Pro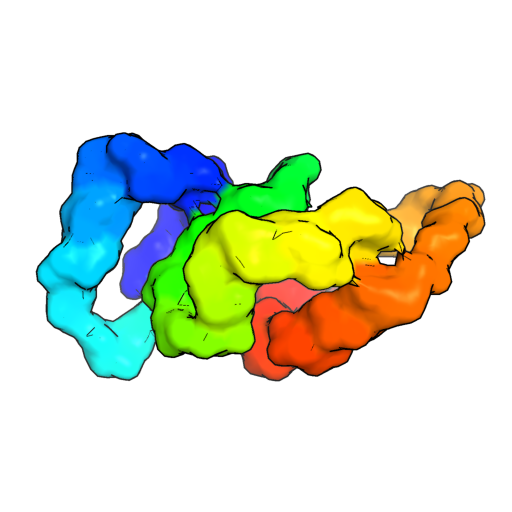tein AF-A0A0L8K4F6-F1 (afdb_monomer_lite)

Foldseek 3Di:
DAEQLLVQLPCPDPVVVVLQVDDDPFDDYHHPPQAYPDVSSNVSRCCSGPNPLQPDPVSNCVQCVVADPAGDPPPPDPDPGDPSNVVVCVSCVVVDDDDDPVD

Radius of gyration: 13.95 Å; chains: 1; bounding box: 34×33×36 Å

InterPro domains:
  IPR000330 SNF2, N-terminal domain [PF00176] (1-103)
  IPR027417 P-loop containing nucleoside triphosphate hydrolase [SSF52540] (1-99)
  IPR038718 SNF2-like, N-terminal domain superfamily [G3DSA:3.40.50.10810] (1-103)
  IPR050496 SNF2/RAD54 Helicase and DNA Repair [PTHR45629] (1-103)

Organism: Streptomyces viridochromogenes (NCBI:txid1938)

Structure (mmCIF, N/CA/C/O backbone):
data_AF-A0A0L8K4F6-F1
#
_entry.id   AF-A0A0L8K4F6-F1
#
loop_
_atom_site.group_PDB
_atom_site.id
_atom_site.type_symbol
_atom_site.label_atom_id
_atom_site.label_alt_id
_atom_site.label_comp_id
_atom_site.label_asym_id
_atom_site.label_entity_id
_atom_site.label_seq_id
_atom_site.pdbx_PDB_ins_code
_atom_site.Cartn_x
_atom_site.Cartn_y
_atom_site.Cartn_z
_atom_site.occupancy
_atom_site.B_iso_or_equiv
_atom_site.auth_seq_id
_atom_site.auth_comp_id
_atom_site.auth_asym_id
_atom_site.auth_atom_id
_atom_site.pdbx_PDB_model_num
ATOM 1 N N . VAL A 1 1 ? -10.269 -7.679 3.497 1.00 83.81 1 VAL A N 1
ATOM 2 C CA . VAL A 1 1 ? -9.268 -7.185 4.471 1.00 83.81 1 VAL A CA 1
ATOM 3 C C . VAL A 1 1 ? -8.142 -8.203 4.515 1.00 83.81 1 VAL A C 1
ATOM 5 O O . VAL A 1 1 ? -8.460 -9.384 4.553 1.00 83.81 1 VAL A O 1
ATOM 8 N N . ALA A 1 2 ? -6.883 -7.777 4.424 1.00 84.62 2 ALA A N 1
ATOM 9 C CA . ALA A 1 2 ? -5.714 -8.634 4.612 1.00 84.62 2 ALA A CA 1
ATOM 10 C C . ALA A 1 2 ? -5.036 -8.258 5.929 1.00 84.62 2 ALA A C 1
ATOM 12 O O . ALA A 1 2 ? -4.682 -7.095 6.123 1.00 84.62 2 ALA A O 1
ATOM 13 N N . ASP A 1 3 ? -4.900 -9.238 6.815 1.00 82.56 3 ASP A N 1
ATOM 14 C CA . ASP A 1 3 ? -4.179 -9.097 8.076 1.00 82.56 3 ASP A CA 1
ATOM 15 C C . ASP A 1 3 ? -2.721 -9.541 7.913 1.00 82.56 3 ASP A C 1
ATOM 17 O O . ASP A 1 3 ? -2.400 -10.295 6.990 1.00 82.56 3 ASP A O 1
ATOM 21 N N . GLU A 1 4 ? -1.840 -9.041 8.777 1.00 75.69 4 GLU A N 1
ATOM 22 C CA . GLU A 1 4 ? -0.389 -9.244 8.700 1.00 75.69 4 GLU A CA 1
ATOM 23 C C . GLU A 1 4 ? 0.158 -8.946 7.296 1.00 75.69 4 GLU A C 1
ATOM 25 O O . GLU A 1 4 ? 0.902 -9.719 6.678 1.00 75.69 4 GLU A O 1
ATOM 30 N N . ALA A 1 5 ? -0.243 -7.791 6.763 1.00 70.44 5 ALA A N 1
ATOM 31 C CA . ALA A 1 5 ? 0.028 -7.373 5.397 1.00 70.44 5 ALA A CA 1
ATOM 32 C C . ALA A 1 5 ? 1.527 -7.189 5.099 1.00 70.44 5 ALA A C 1
ATOM 34 O O . ALA A 1 5 ? 1.910 -7.109 3.936 1.00 70.44 5 ALA A O 1
ATOM 35 N N . GLN A 1 6 ? 2.410 -7.226 6.104 1.00 66.69 6 GLN A N 1
ATOM 36 C CA . GLN A 1 6 ? 3.848 -7.393 5.886 1.00 66.69 6 GLN A CA 1
ATOM 37 C C . GLN A 1 6 ? 4.212 -8.710 5.201 1.00 66.69 6 GLN A C 1
ATOM 39 O O . GLN A 1 6 ? 5.344 -8.856 4.755 1.00 66.69 6 GLN A O 1
ATOM 44 N N . ASN A 1 7 ? 3.300 -9.671 5.100 1.00 64.81 7 ASN A N 1
ATOM 45 C CA . ASN A 1 7 ? 3.530 -10.796 4.220 1.00 64.81 7 ASN A CA 1
ATOM 46 C C . ASN A 1 7 ? 3.539 -10.308 2.757 1.00 64.81 7 ASN A C 1
ATOM 48 O O . ASN A 1 7 ? 4.380 -10.794 2.015 1.00 64.81 7 ASN A O 1
ATOM 52 N N . ILE A 1 8 ? 2.754 -9.269 2.372 1.00 62.03 8 ILE A N 1
ATOM 53 C CA . ILE A 1 8 ? 2.425 -8.822 0.973 1.00 62.03 8 ILE A CA 1
ATOM 54 C C . ILE A 1 8 ? 3.620 -8.221 0.234 1.00 62.03 8 ILE A C 1
ATOM 56 O O . ILE A 1 8 ? 3.589 -8.020 -0.977 1.00 62.03 8 ILE A O 1
ATOM 60 N N . LYS A 1 9 ? 4.723 -8.053 0.953 1.00 60.62 9 LYS A N 1
ATOM 61 C CA . LYS A 1 9 ? 5.993 -7.476 0.516 1.00 60.62 9 LYS A CA 1
ATOM 62 C C . LYS A 1 9 ? 6.521 -8.031 -0.800 1.00 60.62 9 LYS A C 1
ATOM 64 O O . LYS A 1 9 ? 7.068 -7.298 -1.616 1.00 60.62 9 LYS A O 1
ATOM 69 N N . THR A 1 10 ? 6.333 -9.321 -1.061 1.00 63.31 10 THR A N 1
ATOM 70 C CA . THR A 1 10 ? 6.767 -9.904 -2.330 1.00 63.31 10 THR A CA 1
ATOM 71 C C . THR A 1 10 ? 5.651 -9.800 -3.364 1.00 63.31 10 THR A C 1
ATOM 73 O O . THR A 1 10 ? 4.830 -10.707 -3.490 1.00 63.31 10 THR A O 1
ATOM 76 N N . ALA A 1 11 ? 5.660 -8.730 -4.163 1.00 59.03 11 ALA A N 1
ATOM 77 C CA . ALA A 1 11 ? 4.722 -8.541 -5.277 1.00 59.03 11 ALA A CA 1
ATOM 78 C C . ALA A 1 11 ? 4.663 -9.753 -6.240 1.00 59.03 11 ALA A C 1
ATOM 80 O O . ALA A 1 11 ? 3.626 -10.023 -6.843 1.00 59.03 11 ALA A O 1
ATOM 81 N N . HIS A 1 12 ? 5.758 -10.518 -6.341 1.00 61.59 12 HIS A N 1
ATOM 82 C CA . HIS A 1 12 ? 5.862 -11.731 -7.160 1.00 61.59 12 HIS A CA 1
ATOM 83 C C . HIS A 1 12 ? 5.383 -13.019 -6.482 1.00 61.59 12 HIS A C 1
ATOM 85 O O . HIS A 1 12 ? 5.339 -14.063 -7.131 1.00 61.59 12 HIS A O 1
ATOM 91 N N . ALA A 1 13 ? 5.045 -12.997 -5.194 1.00 68.50 13 ALA A N 1
ATOM 92 C CA . ALA A 1 13 ? 4.624 -14.213 -4.526 1.00 68.50 13 ALA A CA 1
ATOM 93 C C . ALA A 1 13 ? 3.232 -14.650 -5.005 1.00 68.50 13 ALA A C 1
ATOM 95 O O . ALA A 1 13 ? 2.318 -13.841 -5.176 1.00 68.50 13 ALA A O 1
ATOM 96 N N . VAL A 1 14 ? 3.061 -15.962 -5.184 1.00 70.19 14 VAL A N 1
ATOM 97 C CA . VAL A 1 14 ? 1.838 -16.592 -5.721 1.00 70.19 14 VAL A CA 1
ATOM 98 C C . VAL A 1 14 ? 0.580 -16.133 -4.984 1.00 70.19 14 VAL A C 1
ATOM 100 O O . VAL A 1 14 ? -0.475 -15.917 -5.573 1.00 70.19 14 VAL A O 1
ATOM 103 N N . TRP A 1 15 ? 0.678 -15.968 -3.674 1.00 71.94 15 TRP A N 1
ATOM 104 C CA . TRP A 1 15 ? -0.448 -15.598 -2.837 1.00 71.94 15 TRP A CA 1
ATOM 105 C C . TRP A 1 15 ? -0.800 -14.094 -2.971 1.00 71.94 15 TRP A C 1
ATOM 107 O O . TRP A 1 15 ? -1.981 -13.756 -2.929 1.00 71.94 15 TRP A O 1
ATOM 117 N N . ALA A 1 16 ? 0.168 -13.209 -3.259 1.00 71.88 16 ALA A N 1
ATOM 118 C CA . ALA A 1 16 ? -0.082 -11.797 -3.575 1.00 71.88 16 ALA A CA 1
ATOM 119 C C . ALA A 1 16 ? -0.826 -11.647 -4.915 1.00 71.88 16 ALA A C 1
ATOM 121 O O . ALA A 1 16 ? -1.756 -10.846 -5.035 1.00 71.88 16 ALA A O 1
ATOM 122 N N . GLN A 1 17 ? -0.487 -12.479 -5.905 1.00 75.94 17 GLN A N 1
ATOM 123 C CA . GLN A 1 17 ? -1.221 -12.557 -7.174 1.00 75.94 17 GLN A CA 1
ATOM 124 C C . GLN A 1 17 ? -2.669 -13.024 -6.962 1.00 75.94 17 GLN A C 1
ATOM 126 O O . GLN A 1 17 ? -3.597 -12.432 -7.509 1.00 75.94 17 GLN A O 1
ATOM 131 N N . ARG A 1 18 ? -2.883 -14.035 -6.110 1.00 82.19 18 ARG A N 1
ATOM 132 C CA . ARG A 1 18 ? -4.235 -14.501 -5.753 1.00 82.19 18 ARG A CA 1
ATOM 133 C C . ARG A 1 18 ? -5.043 -13.444 -5.001 1.00 82.19 18 ARG A C 1
ATOM 135 O O . ARG A 1 18 ? -6.226 -13.285 -5.264 1.00 82.19 18 ARG A O 1
ATOM 142 N N . LEU A 1 19 ? -4.422 -12.681 -4.105 1.00 79.81 19 LEU A N 1
ATOM 143 C CA . LEU A 1 19 ? -5.078 -11.556 -3.427 1.00 79.81 19 LEU A CA 1
ATOM 144 C C . LEU A 1 19 ? -5.517 -10.457 -4.399 1.00 79.81 19 LEU A C 1
ATOM 146 O O . LEU A 1 19 ? -6.549 -9.824 -4.177 1.00 79.81 19 LEU A O 1
ATOM 150 N N . ARG A 1 20 ? -4.762 -10.232 -5.480 1.00 78.75 20 ARG A N 1
ATOM 151 C CA . ARG A 1 20 ? -5.133 -9.289 -6.548 1.00 78.75 20 ARG A CA 1
ATOM 152 C C . ARG A 1 20 ? -6.299 -9.791 -7.396 1.00 78.75 20 ARG A C 1
ATOM 154 O O . ARG A 1 20 ? -7.080 -8.967 -7.861 1.00 78.75 20 ARG A O 1
ATOM 161 N N . SER A 1 21 ? -6.448 -11.108 -7.564 1.00 83.81 21 SER A N 1
ATOM 162 C CA . SER A 1 21 ? -7.562 -11.696 -8.322 1.00 83.81 21 SER A CA 1
ATOM 163 C C . SER A 1 21 ? -8.886 -11.723 -7.552 1.00 83.81 21 SER A C 1
ATOM 165 O O . SER A 1 21 ? -9.911 -12.100 -8.115 1.00 83.81 21 SER A O 1
ATOM 167 N N . LEU A 1 22 ? -8.890 -11.362 -6.266 1.00 85.81 22 LEU A N 1
ATOM 168 C CA . LEU A 1 22 ? -10.122 -11.252 -5.495 1.00 85.81 22 LEU A CA 1
ATOM 169 C C . LEU A 1 22 ? -10.892 -9.990 -5.911 1.00 85.81 22 LEU A C 1
ATOM 171 O O . LEU A 1 22 ? -10.407 -8.860 -5.774 1.00 85.81 22 LEU A O 1
ATOM 175 N N . ASN A 1 23 ? -12.122 -10.197 -6.384 1.00 85.56 23 ASN A N 1
ATOM 176 C CA . ASN A 1 23 ? -13.069 -9.119 -6.646 1.00 85.56 23 ASN A CA 1
ATOM 177 C C . ASN A 1 23 ? -13.550 -8.532 -5.317 1.00 85.56 23 ASN A C 1
ATOM 179 O O . ASN A 1 23 ? -14.103 -9.235 -4.472 1.00 85.56 23 ASN A O 1
ATOM 183 N N . SER A 1 24 ? -13.330 -7.237 -5.124 1.00 87.31 24 SER A N 1
ATOM 184 C CA . SER A 1 24 ? -13.683 -6.534 -3.893 1.00 87.31 24 SER A CA 1
ATOM 185 C C . SER A 1 24 ? -13.946 -5.065 -4.187 1.00 87.31 24 SER A C 1
ATOM 187 O O . SER A 1 24 ? -13.135 -4.436 -4.863 1.00 87.31 24 SER A O 1
ATOM 189 N N . HIS A 1 25 ? -15.013 -4.504 -3.617 1.00 88.88 25 HIS A N 1
ATOM 190 C CA . HIS A 1 25 ? -15.309 -3.070 -3.722 1.00 88.88 25 HIS A CA 1
ATOM 191 C C . HIS A 1 25 ? -14.348 -2.196 -2.904 1.00 88.88 25 HIS A C 1
ATOM 193 O O . HIS A 1 25 ? -14.098 -1.054 -3.267 1.00 88.88 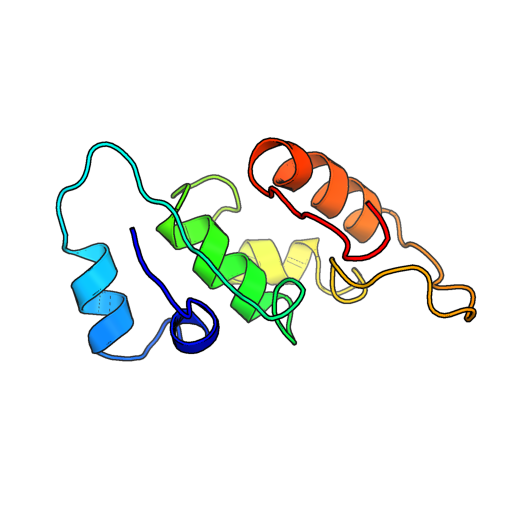25 HIS A O 1
ATOM 199 N N . ALA A 1 26 ? -13.805 -2.735 -1.809 1.00 89.69 26 ALA A N 1
ATOM 200 C CA . ALA A 1 26 ? -12.844 -2.058 -0.948 1.00 89.69 26 ALA A CA 1
ATOM 201 C C . ALA A 1 26 ? -11.819 -3.056 -0.397 1.00 89.69 26 ALA A C 1
ATOM 203 O O . ALA A 1 26 ? -12.141 -4.220 -0.132 1.00 89.69 26 ALA A O 1
ATOM 204 N N . ARG A 1 27 ? -10.581 -2.593 -0.205 1.00 90.44 27 ARG A N 1
ATOM 205 C CA . ARG A 1 27 ? -9.456 -3.389 0.297 1.00 90.44 27 ARG A CA 1
ATOM 206 C C . ARG A 1 27 ? -8.765 -2.636 1.422 1.00 90.44 27 ARG A C 1
ATOM 208 O O . ARG A 1 27 ? -8.454 -1.462 1.295 1.00 90.44 27 ARG A O 1
ATOM 215 N N . PHE A 1 28 ? -8.506 -3.350 2.508 1.00 89.69 28 PHE A N 1
ATOM 216 C CA . PHE A 1 28 ? -7.801 -2.832 3.674 1.00 89.69 28 PHE A CA 1
ATOM 217 C C . PHE A 1 28 ? -6.650 -3.774 3.989 1.00 89.69 28 PHE A C 1
ATOM 219 O O . PHE A 1 28 ? -6.863 -4.990 4.031 1.00 89.69 28 PHE A O 1
ATOM 226 N N . ALA A 1 29 ? -5.467 -3.207 4.202 1.00 87.50 29 ALA A N 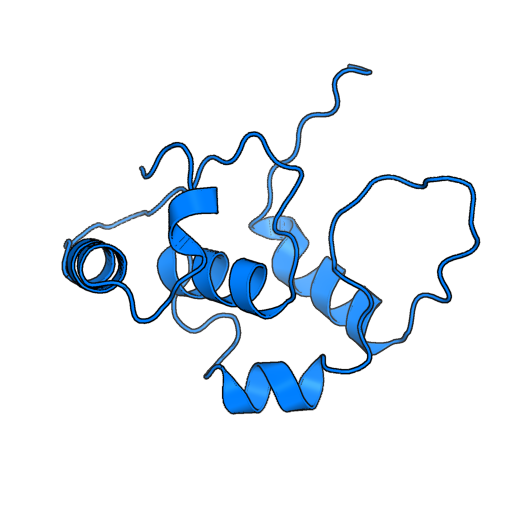1
ATOM 227 C CA . ALA A 1 29 ? -4.278 -3.907 4.657 1.00 87.50 29 ALA A CA 1
ATOM 228 C C . ALA A 1 29 ? -3.991 -3.494 6.104 1.00 87.50 29 ALA A C 1
ATOM 230 O O . ALA A 1 29 ? -3.848 -2.307 6.394 1.00 87.50 29 ALA A O 1
ATOM 231 N N . LEU A 1 30 ? -3.927 -4.468 7.005 1.00 86.50 30 LEU A N 1
ATOM 232 C CA . LEU A 1 30 ? -3.576 -4.263 8.406 1.00 86.50 30 LEU A CA 1
ATOM 233 C C . LEU A 1 30 ? -2.146 -4.762 8.616 1.00 86.50 30 LEU A C 1
ATOM 235 O O . LEU A 1 30 ? -1.801 -5.867 8.205 1.00 86.50 30 LEU A O 1
ATOM 239 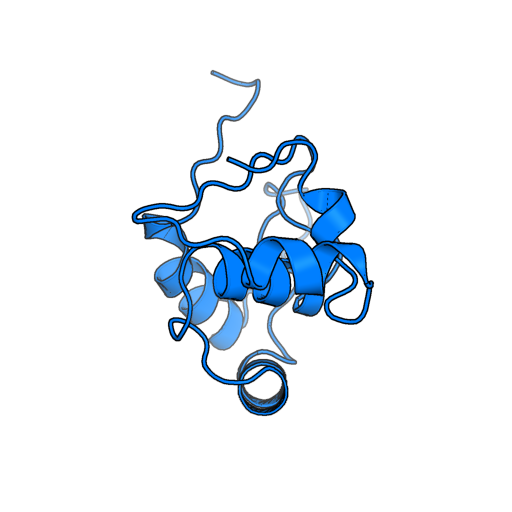N N . THR A 1 31 ? 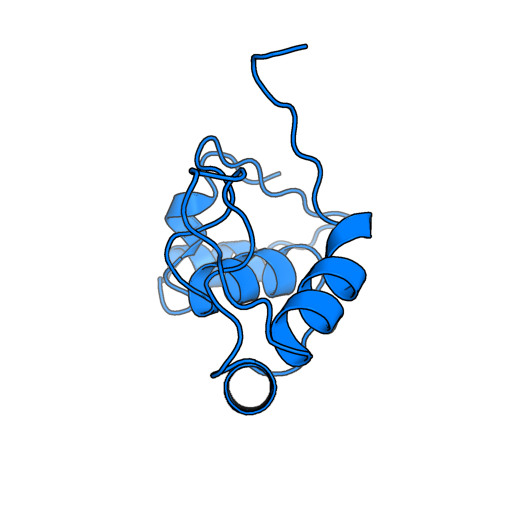-1.292 -3.933 9.211 1.00 77.50 31 THR A N 1
ATOM 240 C CA . THR A 1 31 ? 0.101 -4.286 9.517 1.00 77.50 31 THR A CA 1
ATOM 241 C C . THR A 1 31 ? 0.464 -3.780 10.905 1.00 77.50 31 THR A C 1
ATOM 243 O O . THR A 1 31 ? 0.286 -2.600 11.207 1.00 77.50 31 THR A O 1
ATOM 246 N N . GLY A 1 32 ? 1.011 -4.664 11.742 1.00 71.44 32 GLY A N 1
ATOM 247 C CA . GLY A 1 32 ? 1.560 -4.294 13.052 1.00 71.44 32 GLY A CA 1
ATOM 248 C C . GLY A 1 32 ? 2.929 -3.611 12.961 1.00 71.44 32 GLY A C 1
ATOM 249 O O . GLY A 1 32 ? 3.350 -2.912 13.883 1.00 71.44 32 GLY A O 1
ATOM 250 N N . THR A 1 33 ? 3.629 -3.777 11.836 1.00 63.97 33 THR A N 1
ATOM 251 C CA . THR A 1 33 ? 4.878 -3.055 11.571 1.00 63.97 33 THR A CA 1
ATOM 252 C C . THR A 1 33 ? 4.565 -1.680 10.987 1.00 63.97 33 THR A C 1
ATOM 254 O O . THR A 1 33 ? 3.629 -1.587 10.190 1.00 63.97 33 THR A O 1
ATOM 257 N N . PRO A 1 34 ? 5.310 -0.618 11.360 1.00 56.41 34 PRO A N 1
ATOM 258 C CA . PRO A 1 34 ? 4.958 0.787 11.116 1.00 56.41 34 PRO A CA 1
ATOM 259 C C . PRO A 1 34 ? 4.983 1.247 9.648 1.00 56.41 34 PRO A C 1
ATOM 261 O O . PRO A 1 34 ? 5.070 2.441 9.417 1.00 56.41 34 PRO A O 1
ATOM 264 N N . VAL A 1 35 ? 4.762 0.333 8.701 1.00 57.72 35 VAL A N 1
ATOM 265 C CA . VAL A 1 35 ? 4.650 0.509 7.252 1.00 57.72 35 VAL A CA 1
ATOM 266 C C . VAL A 1 35 ? 5.981 0.254 6.548 1.00 57.72 35 VAL A C 1
ATOM 268 O O . VAL A 1 35 ? 6.608 1.135 5.980 1.00 57.72 35 VAL A O 1
ATOM 271 N N . SER A 1 36 ? 6.331 -1.039 6.531 1.00 56.72 36 SER A N 1
ATOM 272 C CA . SER A 1 36 ? 7.181 -1.662 5.515 1.00 56.72 36 SER A CA 1
ATOM 273 C C . SER A 1 36 ? 8.676 -1.290 5.548 1.00 56.72 36 SER A C 1
ATOM 275 O O . SER A 1 36 ? 9.061 -0.159 5.821 1.00 56.72 36 SER A O 1
ATOM 277 N N . ASN A 1 37 ? 9.557 -2.264 5.318 1.00 62.06 37 ASN A N 1
ATOM 278 C CA . ASN A 1 37 ? 10.995 -2.025 5.495 1.00 62.06 37 ASN A CA 1
ATOM 279 C C . ASN A 1 37 ? 11.626 -1.352 4.263 1.00 62.06 37 ASN A C 1
ATOM 281 O O . ASN A 1 37 ? 12.762 -0.893 4.345 1.00 62.06 37 ASN A O 1
ATOM 285 N N . THR A 1 38 ? 10.910 -1.299 3.134 1.00 74.31 38 THR A N 1
ATOM 286 C CA . THR A 1 38 ? 11.397 -0.822 1.832 1.00 74.31 38 THR A CA 1
ATOM 287 C C . THR A 1 38 ? 10.333 0.030 1.126 1.00 74.31 38 THR A C 1
ATOM 289 O O . THR A 1 38 ? 9.157 -0.014 1.474 1.00 74.31 38 THR A O 1
ATOM 292 N N . LEU A 1 39 ? 10.722 0.832 0.129 1.00 79.62 39 LEU A N 1
ATOM 293 C CA . LEU A 1 39 ? 9.750 1.603 -0.666 1.00 79.62 39 LEU A CA 1
ATOM 294 C C . LEU A 1 39 ? 8.880 0.685 -1.535 1.00 79.62 39 LEU A C 1
ATOM 296 O O . LEU A 1 39 ? 7.718 0.983 -1.795 1.00 79.62 39 LEU A O 1
ATOM 300 N N . GLU A 1 40 ? 9.443 -0.438 -1.960 1.00 81.50 40 GLU A N 1
ATOM 301 C CA . GLU A 1 40 ? 8.787 -1.463 -2.758 1.00 81.50 40 GLU A CA 1
ATOM 302 C C . GLU A 1 40 ? 7.676 -2.164 -1.974 1.00 81.50 40 GLU A C 1
ATOM 304 O O . GLU A 1 40 ? 6.605 -2.418 -2.522 1.00 81.50 40 GLU A O 1
ATOM 309 N N . ASP A 1 41 ? 7.895 -2.426 -0.684 1.00 80.19 41 ASP A N 1
ATOM 310 C CA . ASP A 1 41 ? 6.870 -3.005 0.178 1.00 80.19 41 ASP A CA 1
ATOM 311 C C . ASP A 1 41 ? 5.685 -2.031 0.354 1.00 80.19 41 ASP A C 1
ATOM 313 O O . ASP A 1 41 ? 4.522 -2.437 0.285 1.00 80.19 41 ASP A O 1
ATOM 317 N N . LEU A 1 42 ? 5.973 -0.739 0.566 1.00 82.75 42 LEU A N 1
ATOM 318 C CA . LEU A 1 42 ? 4.962 0.319 0.640 1.00 82.75 42 LEU A CA 1
ATOM 319 C C . LEU A 1 42 ? 4.172 0.409 -0.671 1.00 82.75 42 LEU A C 1
ATOM 321 O O . LEU A 1 42 ? 2.940 0.454 -0.645 1.00 82.75 42 LEU A O 1
ATOM 325 N N . TRP A 1 43 ? 4.874 0.399 -1.807 1.00 87.88 43 TRP A N 1
ATOM 326 C CA . TRP A 1 43 ? 4.249 0.390 -3.125 1.00 87.88 43 TRP A CA 1
ATOM 327 C C . TRP A 1 43 ? 3.341 -0.827 -3.296 1.00 87.88 43 TRP A C 1
ATOM 329 O O . TRP A 1 43 ? 2.191 -0.669 -3.690 1.00 87.88 43 TRP A O 1
ATOM 339 N N . ALA A 1 44 ? 3.801 -2.026 -2.929 1.00 84.56 44 ALA A N 1
ATOM 340 C CA . ALA A 1 44 ? 3.027 -3.256 -3.077 1.00 84.56 44 ALA A CA 1
ATOM 341 C C . ALA A 1 44 ? 1.726 -3.240 -2.257 1.00 84.56 44 ALA A C 1
ATOM 343 O O . ALA A 1 44 ? 0.696 -3.730 -2.729 1.00 84.56 44 ALA A O 1
ATOM 344 N N . LEU A 1 45 ? 1.760 -2.667 -1.049 1.00 85.25 45 LEU A N 1
ATOM 345 C CA . LEU A 1 45 ? 0.574 -2.494 -0.209 1.00 85.25 45 LEU A CA 1
ATOM 346 C C . LEU A 1 45 ? -0.420 -1.516 -0.835 1.00 85.25 45 LEU A C 1
ATOM 348 O O . LEU A 1 45 ? -1.595 -1.856 -0.984 1.00 85.25 45 LEU A O 1
ATOM 352 N N . LEU A 1 46 ? 0.054 -0.331 -1.225 1.00 88.19 46 LEU A N 1
ATOM 353 C CA . LEU A 1 46 ? -0.795 0.724 -1.775 1.00 88.19 46 LEU A CA 1
ATOM 354 C C . LEU A 1 46 ? -1.335 0.381 -3.161 1.00 88.19 46 LEU A C 1
ATOM 356 O O . LEU A 1 46 ? -2.483 0.690 -3.448 1.00 88.19 46 LEU A O 1
ATOM 360 N N . ASP A 1 47 ? -0.564 -0.315 -3.988 1.00 88.75 47 ASP A N 1
ATOM 361 C CA . ASP A 1 47 ? -1.018 -0.811 -5.286 1.00 88.75 47 ASP A CA 1
ATOM 362 C C . ASP A 1 47 ? -2.105 -1.889 -5.134 1.00 88.75 47 ASP A C 1
ATOM 364 O O . ASP A 1 47 ? -3.019 -1.990 -5.951 1.00 88.75 47 ASP A O 1
ATOM 368 N N . TRP A 1 48 ? -2.077 -2.676 -4.052 1.00 86.62 48 TRP A N 1
ATOM 369 C CA . TRP A 1 48 ? -3.155 -3.624 -3.775 1.00 86.62 48 TRP A CA 1
ATOM 370 C C . TRP A 1 48 ? -4.408 -2.944 -3.208 1.00 86.62 48 TRP A C 1
ATOM 372 O O . TRP A 1 48 ? -5.513 -3.247 -3.674 1.00 86.62 48 TRP A O 1
ATOM 382 N N . THR A 1 49 ? -4.267 -2.047 -2.223 1.00 89.56 49 THR A N 1
ATOM 383 C CA . THR A 1 49 ? -5.417 -1.392 -1.571 1.00 89.56 49 THR A CA 1
ATOM 384 C C . THR A 1 49 ? -6.046 -0.300 -2.426 1.00 89.56 49 THR A C 1
ATOM 386 O O . THR A 1 49 ? -7.271 -0.186 -2.456 1.00 89.56 49 THR A O 1
ATOM 389 N N . THR A 1 50 ? -5.220 0.455 -3.148 1.00 90.31 50 THR A N 1
ATOM 390 C CA . THR A 1 50 ? -5.599 1.609 -3.971 1.00 90.31 50 THR A CA 1
ATOM 391 C C . THR A 1 50 ? -4.915 1.525 -5.348 1.00 90.31 50 THR A C 1
ATOM 393 O O . THR A 1 50 ? -4.013 2.315 -5.647 1.00 90.31 50 THR A O 1
ATOM 396 N N . PRO A 1 51 ? -5.316 0.564 -6.206 1.00 87.56 51 PRO A N 1
ATOM 397 C CA . PRO A 1 51 ? -4.681 0.359 -7.506 1.00 87.56 51 PRO A CA 1
ATOM 398 C C . PRO A 1 51 ? -4.658 1.638 -8.349 1.00 87.56 51 PRO A C 1
ATOM 400 O O . PRO A 1 51 ? -5.663 2.341 -8.449 1.00 87.56 51 PRO A O 1
ATOM 403 N N . GLY A 1 52 ? -3.512 1.926 -8.971 1.00 89.06 52 GLY A N 1
ATOM 404 C CA . GLY A 1 52 ? -3.324 3.093 -9.840 1.00 89.06 52 GLY A CA 1
ATOM 405 C C . GLY A 1 52 ? -2.892 4.387 -9.138 1.00 89.06 52 GLY A C 1
ATOM 406 O O . GLY A 1 52 ? -2.490 5.317 -9.828 1.00 89.06 52 GLY A O 1
ATOM 407 N N . LEU A 1 53 ? -2.888 4.447 -7.799 1.00 91.38 53 LEU A N 1
ATOM 408 C CA . LEU A 1 53 ? -2.460 5.641 -7.050 1.00 91.38 53 LEU A CA 1
ATOM 409 C C . LEU A 1 53 ? -0.999 6.037 -7.327 1.00 91.38 53 LEU A C 1
ATOM 411 O O . LEU A 1 53 ? -0.687 7.218 -7.431 1.00 91.38 53 LEU A O 1
ATOM 415 N N . LEU A 1 54 ? -0.107 5.047 -7.410 1.00 90.69 54 LEU A N 1
ATOM 416 C CA . LEU A 1 54 ? 1.345 5.254 -7.490 1.00 90.69 54 LEU A CA 1
ATOM 417 C C . LEU A 1 54 ? 1.934 4.985 -8.882 1.00 90.69 54 LEU A C 1
ATOM 419 O O . LEU A 1 54 ? 3.137 5.148 -9.075 1.00 90.69 54 LEU A O 1
ATOM 423 N N . GLY A 1 55 ? 1.108 4.556 -9.839 1.00 90.94 55 GLY A N 1
ATOM 424 C CA . GLY A 1 55 ? 1.573 4.061 -11.134 1.00 90.94 55 GLY A CA 1
ATOM 425 C C . GLY A 1 55 ? 2.332 2.732 -11.036 1.00 90.94 55 GLY A C 1
ATOM 426 O O . GLY A 1 55 ? 2.260 2.016 -10.033 1.00 90.94 55 GLY A O 1
ATOM 427 N N . ASP A 1 56 ? 3.051 2.383 -12.103 1.00 91.19 56 ASP A N 1
ATOM 428 C CA . ASP A 1 56 ? 3.864 1.171 -12.137 1.00 91.19 56 ASP A CA 1
ATOM 429 C C . ASP A 1 56 ? 5.102 1.275 -11.226 1.00 91.19 56 ASP A C 1
ATOM 431 O O . ASP A 1 56 ? 5.596 2.361 -10.915 1.00 91.19 56 ASP A O 1
ATOM 435 N N . LEU A 1 57 ? 5.629 0.119 -10.818 1.00 87.44 57 LEU A N 1
ATOM 436 C CA . LEU A 1 57 ? 6.745 0.034 -9.878 1.00 87.44 57 LEU A CA 1
ATOM 437 C C . LEU A 1 57 ? 8.023 0.721 -10.388 1.00 87.44 57 LEU A C 1
ATOM 439 O O . LEU A 1 57 ? 8.767 1.286 -9.587 1.00 87.44 57 LEU A O 1
ATOM 443 N N . ASN A 1 58 ? 8.300 0.687 -11.696 1.00 89.75 58 ASN A N 1
ATOM 444 C CA . ASN A 1 58 ? 9.531 1.263 -12.240 1.00 89.75 58 ASN A CA 1
ATOM 445 C C . ASN A 1 58 ? 9.473 2.790 -12.210 1.00 89.75 58 ASN A C 1
ATOM 447 O O . ASN A 1 58 ? 10.432 3.426 -11.767 1.00 89.75 58 ASN A O 1
ATOM 451 N N . SER A 1 59 ? 8.341 3.364 -12.620 1.00 90.44 59 SER A N 1
ATOM 452 C CA . SER A 1 59 ? 8.088 4.804 -12.531 1.00 90.44 59 SER A CA 1
ATOM 453 C C . SER A 1 59 ? 8.130 5.276 -11.080 1.00 90.44 59 SER A C 1
ATOM 455 O O . SER A 1 59 ? 8.860 6.212 -10.759 1.00 90.44 59 SER A O 1
ATOM 457 N N . PHE A 1 60 ? 7.442 4.567 -10.179 1.00 90.50 60 PHE A N 1
ATOM 458 C CA . PHE A 1 60 ? 7.471 4.861 -8.748 1.00 90.50 60 PHE A CA 1
ATOM 459 C C . PHE A 1 60 ? 8.903 4.864 -8.195 1.00 90.50 60 PHE A C 1
ATOM 461 O O . PHE A 1 60 ? 9.325 5.809 -7.525 1.00 90.50 60 PHE A O 1
ATOM 468 N N . ARG A 1 61 ? 9.692 3.836 -8.524 1.00 87.81 61 ARG A N 1
ATOM 469 C CA . ARG A 1 61 ? 11.088 3.737 -8.092 1.00 87.81 61 ARG A CA 1
ATOM 470 C C . ARG A 1 61 ? 11.926 4.900 -8.618 1.00 87.81 61 ARG A C 1
ATOM 472 O O . ARG A 1 61 ? 12.684 5.479 -7.847 1.00 87.81 61 ARG A O 1
ATOM 479 N N . ALA A 1 62 ? 11.773 5.272 -9.888 1.00 88.00 62 ALA A N 1
ATOM 480 C CA . ALA A 1 62 ? 12.496 6.397 -10.477 1.00 88.00 62 ALA A CA 1
ATOM 481 C C . ALA A 1 62 ? 12.156 7.732 -9.790 1.00 88.00 62 ALA A C 1
ATOM 483 O O . ALA A 1 62 ? 13.051 8.536 -9.527 1.00 88.00 62 ALA A O 1
ATOM 484 N N . THR A 1 63 ? 10.884 7.952 -9.448 1.00 87.31 63 THR A N 1
ATOM 485 C CA . THR A 1 63 ? 10.414 9.180 -8.790 1.00 87.31 63 THR A CA 1
ATOM 486 C C . THR A 1 63 ? 10.852 9.273 -7.327 1.00 87.31 63 THR A C 1
ATOM 488 O O . THR A 1 63 ? 11.230 10.352 -6.867 1.00 87.31 63 THR A O 1
ATOM 491 N N . TYR A 1 64 ? 10.834 8.159 -6.589 1.00 84.31 64 TYR A N 1
ATOM 492 C CA . TYR A 1 64 ? 11.015 8.157 -5.133 1.00 84.31 64 TYR A CA 1
ATOM 493 C C . TYR A 1 64 ? 12.310 7.489 -4.648 1.00 84.31 64 TYR A C 1
ATOM 495 O O . TYR A 1 64 ? 12.493 7.352 -3.444 1.00 84.31 64 TYR A O 1
ATOM 503 N N . GLN A 1 65 ? 13.256 7.142 -5.528 1.00 76.38 65 GLN A N 1
ATOM 504 C CA . GLN A 1 65 ? 14.544 6.520 -5.155 1.00 76.38 65 GLN A CA 1
ATOM 505 C C . GLN A 1 65 ? 15.329 7.271 -4.064 1.00 76.38 65 GLN A C 1
ATOM 507 O O . GLN A 1 65 ? 16.065 6.663 -3.292 1.00 76.38 65 GLN A O 1
ATOM 512 N N . SER A 1 66 ? 15.185 8.598 -3.999 1.00 68.19 66 SER A N 1
ATOM 513 C CA . SER A 1 66 ? 15.857 9.463 -3.019 1.00 68.19 66 SER A CA 1
ATOM 514 C C . SER A 1 66 ? 15.013 9.727 -1.768 1.00 68.19 66 SER A C 1
ATOM 516 O O . SER A 1 66 ? 15.435 10.492 -0.897 1.00 68.19 66 SER A O 1
ATOM 518 N N . ALA A 1 67 ? 13.808 9.160 -1.684 1.00 63.34 67 ALA A N 1
ATOM 519 C CA . ALA A 1 67 ? 12.954 9.268 -0.515 1.00 63.34 67 ALA A CA 1
ATOM 520 C C . ALA A 1 67 ? 13.437 8.272 0.553 1.00 63.34 67 ALA A C 1
ATOM 522 O O . ALA A 1 67 ? 13.414 7.063 0.318 1.00 63.34 67 ALA A O 1
ATOM 523 N N . PRO A 1 68 ? 13.878 8.718 1.742 1.00 59.12 68 PRO A N 1
ATOM 524 C CA . PRO A 1 68 ? 14.128 7.783 2.832 1.00 59.12 68 PRO A CA 1
ATOM 525 C C . PRO A 1 68 ? 12.834 7.039 3.194 1.00 59.12 68 PRO A C 1
ATOM 527 O O . PRO A 1 68 ? 11.769 7.655 3.217 1.00 59.12 68 PRO A O 1
ATOM 530 N N . HIS A 1 69 ? 12.937 5.744 3.525 1.00 58.94 69 HIS A N 1
ATOM 531 C CA . HIS A 1 69 ? 11.808 4.840 3.810 1.00 58.94 69 HIS A CA 1
ATOM 532 C C . HIS A 1 69 ? 10.682 5.550 4.574 1.00 58.94 69 HIS A C 1
ATOM 534 O O . HIS A 1 69 ? 10.880 6.009 5.708 1.00 58.94 69 HIS A O 1
ATOM 540 N N . ALA A 1 70 ? 9.549 5.756 3.906 1.00 54.94 70 ALA A N 1
ATOM 541 C CA . ALA A 1 70 ? 8.450 6.565 4.405 1.00 54.94 70 ALA A CA 1
ATOM 542 C C . ALA A 1 70 ? 7.606 5.724 5.366 1.00 54.94 70 ALA A C 1
ATOM 544 O O . ALA A 1 70 ? 6.796 4.927 4.913 1.00 54.94 70 ALA A O 1
ATOM 545 N N . ALA A 1 71 ? 7.871 5.900 6.670 1.00 49.28 71 ALA A N 1
ATOM 546 C CA . ALA A 1 71 ? 6.983 5.696 7.826 1.00 49.28 71 ALA A CA 1
ATOM 547 C C . ALA A 1 71 ? 7.726 5.048 9.012 1.00 49.28 71 ALA A C 1
ATOM 549 O O . ALA A 1 71 ? 7.703 3.850 9.269 1.00 49.28 71 ALA A O 1
ATOM 550 N N . GLY A 1 72 ? 8.372 5.885 9.814 1.00 43.88 72 GLY A N 1
ATOM 551 C CA . GLY A 1 72 ? 8.907 5.515 11.121 1.00 43.88 72 GLY A CA 1
ATOM 552 C C . GLY A 1 72 ? 8.927 6.768 11.987 1.00 43.88 72 GLY A C 1
ATOM 553 O O . GLY A 1 72 ? 9.240 7.838 11.466 1.00 43.88 72 GLY A O 1
ATOM 554 N N . PRO A 1 73 ? 8.530 6.701 13.271 1.00 40.22 73 PRO A N 1
ATOM 555 C CA . PRO A 1 73 ? 8.489 7.896 14.095 1.00 40.22 73 PRO A CA 1
ATOM 556 C C . PRO A 1 73 ? 9.909 8.441 14.267 1.00 40.22 73 PRO A C 1
ATOM 558 O O . PRO A 1 73 ? 10.871 7.675 14.277 1.00 40.22 73 PRO A O 1
ATOM 561 N N . ARG A 1 74 ? 9.981 9.768 14.406 1.00 45.41 74 ARG A N 1
ATOM 562 C CA . ARG A 1 74 ? 11.106 10.639 14.788 1.00 45.41 74 ARG A CA 1
ATOM 563 C C . ARG A 1 74 ? 12.092 10.007 15.790 1.00 45.41 74 ARG A C 1
ATOM 565 O O . ARG A 1 74 ? 12.175 10.426 16.940 1.00 45.41 74 ARG A O 1
ATOM 572 N N . SER A 1 75 ? 12.881 9.024 15.374 1.00 37.97 75 SER A N 1
ATOM 573 C CA . SER A 1 75 ? 14.019 8.546 16.153 1.00 37.97 75 SER A CA 1
ATOM 574 C C . SER A 1 75 ? 15.143 9.541 15.932 1.00 37.97 75 SER A C 1
ATOM 576 O O . SER A 1 75 ? 15.880 9.362 14.976 1.00 37.97 75 SER A O 1
ATOM 578 N N . GLY A 1 76 ? 15.166 10.622 16.727 1.00 39.00 76 GLY A N 1
ATOM 579 C CA . GLY A 1 76 ? 16.305 11.464 17.163 1.00 39.00 76 GLY A CA 1
ATOM 580 C C . GLY A 1 76 ? 17.499 11.760 16.238 1.00 39.00 76 GLY A C 1
ATOM 581 O O . GLY A 1 76 ? 18.494 12.308 16.694 1.00 39.00 76 GLY A O 1
ATOM 582 N N . LYS A 1 77 ? 17.439 11.404 14.963 1.00 39.00 77 LYS A N 1
ATOM 583 C CA . LYS A 1 77 ? 18.450 11.542 13.930 1.00 39.00 77 LYS A CA 1
ATOM 584 C C . LYS A 1 77 ? 17.763 12.310 12.831 1.00 39.00 77 LYS A C 1
ATOM 586 O O . LYS A 1 77 ? 16.781 11.840 12.260 1.00 39.00 77 LYS A O 1
ATOM 591 N N . THR A 1 78 ? 18.251 13.520 12.619 1.00 38.38 78 THR A N 1
ATOM 592 C CA . THR A 1 78 ? 17.851 14.452 11.575 1.00 38.38 78 THR A C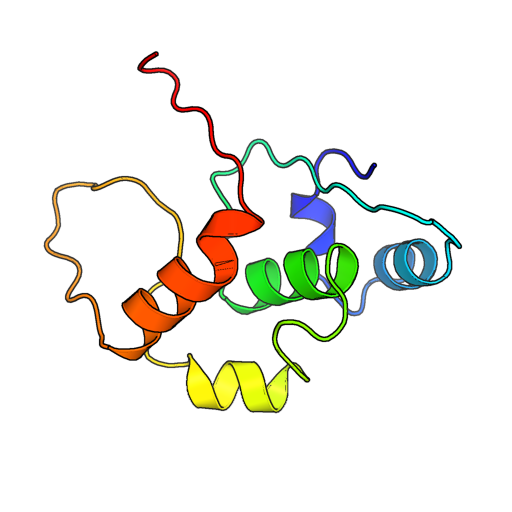A 1
ATOM 593 C C . THR A 1 78 ? 17.823 13.716 10.236 1.00 38.38 78 THR A C 1
ATOM 595 O O . THR A 1 78 ? 18.838 13.596 9.559 1.00 38.38 78 THR A O 1
ATOM 598 N N . ARG A 1 79 ? 16.670 13.141 9.874 1.00 51.19 79 ARG A N 1
ATOM 599 C CA . ARG A 1 79 ? 16.437 12.642 8.523 1.00 51.19 79 ARG A CA 1
ATOM 600 C C . ARG A 1 79 ? 16.346 13.885 7.666 1.00 51.19 79 ARG A C 1
ATOM 602 O O . ARG A 1 79 ? 15.420 14.671 7.837 1.00 51.19 79 ARG A O 1
ATOM 609 N N . THR A 1 80 ? 17.307 14.070 6.774 1.00 50.22 80 THR A N 1
ATOM 610 C CA . THR A 1 80 ? 17.195 15.020 5.674 1.00 50.22 80 THR A CA 1
ATOM 611 C C . THR A 1 80 ? 15.990 14.581 4.845 1.00 50.22 80 THR A C 1
ATOM 613 O O . THR A 1 80 ? 16.067 13.645 4.052 1.00 50.22 80 THR A O 1
ATOM 616 N N . THR A 1 81 ? 14.825 15.162 5.119 1.00 58.59 81 THR A N 1
ATOM 617 C CA . THR A 1 81 ? 13.610 14.941 4.340 1.00 58.59 81 THR A CA 1
ATOM 618 C C . THR A 1 81 ? 13.836 15.553 2.970 1.00 58.59 81 THR A C 1
ATOM 620 O O . THR A 1 81 ? 13.888 16.772 2.826 1.00 58.59 81 THR A O 1
ATOM 623 N N . THR A 1 82 ? 14.047 14.701 1.973 1.00 72.88 82 THR A N 1
ATOM 624 C CA . THR A 1 82 ? 14.163 15.114 0.577 1.00 72.88 82 THR A CA 1
ATOM 625 C C . THR A 1 82 ? 12.779 15.495 0.043 1.00 72.88 82 THR A C 1
ATOM 627 O O . THR A 1 82 ? 11.765 14.961 0.499 1.00 72.88 82 THR A O 1
ATOM 630 N N . GLN A 1 83 ? 12.721 16.398 -0.940 1.00 79.38 83 GLN A N 1
ATOM 631 C CA . GLN A 1 83 ? 11.460 16.820 -1.566 1.00 79.38 83 GLN A CA 1
ATOM 632 C C . GLN A 1 83 ? 10.569 15.639 -2.024 1.00 79.38 83 GLN A C 1
ATOM 634 O O . GLN A 1 83 ? 9.362 15.692 -1.783 1.00 79.38 83 GLN A O 1
ATOM 639 N N . PRO A 1 84 ? 11.113 14.541 -2.600 1.00 81.44 84 PRO A N 1
ATOM 640 C CA . PRO A 1 84 ? 10.310 13.378 -2.982 1.00 81.44 84 PRO A CA 1
ATOM 641 C C . PRO A 1 84 ? 9.676 12.640 -1.797 1.00 81.44 84 PRO A C 1
ATOM 643 O O . PRO A 1 84 ? 8.581 12.108 -1.938 1.00 81.44 84 PRO A O 1
ATOM 646 N N . ALA A 1 85 ? 10.324 12.609 -0.626 1.00 78.94 85 ALA A N 1
ATOM 647 C CA . ALA A 1 85 ? 9.762 11.944 0.551 1.00 78.94 85 ALA A CA 1
ATOM 648 C C . ALA A 1 85 ? 8.564 12.692 1.128 1.00 78.94 85 ALA A C 1
ATOM 650 O O . ALA A 1 85 ? 7.589 12.053 1.504 1.00 78.94 85 ALA A O 1
ATOM 651 N N . ILE A 1 86 ? 8.629 14.025 1.165 1.00 82.19 86 ILE A N 1
ATOM 652 C CA . ILE A 1 86 ? 7.509 14.860 1.616 1.00 82.19 86 ILE A CA 1
ATOM 653 C C . ILE A 1 86 ? 6.329 14.684 0.658 1.00 82.19 86 ILE A C 1
ATOM 655 O O . ILE A 1 86 ? 5.224 14.385 1.094 1.00 82.19 86 ILE A O 1
ATOM 659 N N . ALA A 1 87 ? 6.588 14.760 -0.652 1.00 86.75 87 ALA A N 1
ATOM 660 C CA . ALA A 1 87 ? 5.559 14.548 -1.666 1.00 86.75 87 ALA A CA 1
ATOM 661 C C . ALA A 1 87 ? 4.913 13.154 -1.569 1.00 86.75 87 ALA A C 1
ATOM 663 O O . ALA A 1 87 ? 3.702 13.028 -1.733 1.00 86.75 87 ALA A O 1
ATOM 664 N N . LEU A 1 88 ? 5.705 12.110 -1.288 1.00 87.12 88 LEU A N 1
ATOM 665 C CA . LEU A 1 88 ? 5.182 10.762 -1.075 1.00 87.12 88 LEU A CA 1
ATOM 666 C C . LEU A 1 88 ? 4.334 10.679 0.197 1.00 87.12 88 LEU A C 1
ATOM 668 O O . LEU A 1 88 ? 3.249 10.110 0.158 1.00 87.12 88 LEU A O 1
ATOM 672 N N . GLU A 1 89 ? 4.812 11.237 1.310 1.00 84.25 89 GLU A N 1
ATOM 673 C CA . GLU A 1 89 ? 4.088 11.233 2.584 1.00 84.25 89 GLU A CA 1
ATOM 674 C C . GLU A 1 89 ? 2.735 11.943 2.453 1.00 84.25 89 GLU A C 1
ATOM 676 O O . GLU A 1 89 ? 1.715 11.373 2.839 1.00 84.25 89 GLU A O 1
ATOM 681 N N . ASP A 1 90 ? 2.699 13.119 1.826 1.00 87.44 90 ASP A N 1
ATOM 682 C CA . ASP A 1 90 ? 1.465 13.872 1.585 1.00 87.44 90 ASP A CA 1
ATOM 683 C C . ASP A 1 90 ? 0.487 13.117 0.671 1.00 87.44 90 ASP A C 1
ATOM 685 O O . ASP A 1 90 ? -0.720 13.116 0.928 1.00 87.44 90 ASP A O 1
ATOM 689 N N . LEU A 1 91 ? 0.999 12.427 -0.355 1.00 90.12 91 LEU A N 1
ATOM 690 C CA . LEU A 1 91 ? 0.190 11.631 -1.281 1.00 90.12 91 LEU A CA 1
ATOM 691 C C . LEU A 1 91 ? -0.476 10.433 -0.590 1.00 90.12 91 LEU A C 1
ATOM 693 O O . LEU A 1 91 ? -1.643 10.136 -0.851 1.00 90.12 91 LEU A O 1
ATOM 697 N N . ILE A 1 92 ? 0.254 9.729 0.280 1.00 88.69 92 ILE A N 1
ATOM 698 C CA . ILE A 1 92 ? -0.231 8.483 0.895 1.00 88.69 92 ILE A CA 1
ATOM 699 C C . ILE A 1 92 ? -0.995 8.718 2.197 1.00 88.69 92 ILE A C 1
ATOM 701 O O . ILE A 1 92 ? -1.758 7.848 2.618 1.00 88.69 92 ILE A O 1
ATOM 705 N N . ARG A 1 93 ? -0.816 9.877 2.843 1.00 87.88 93 ARG A N 1
ATOM 706 C CA . ARG A 1 93 ? -1.409 10.207 4.148 1.00 87.88 93 ARG A CA 1
ATOM 707 C C . ARG A 1 93 ? -2.920 9.943 4.247 1.00 87.88 93 ARG A C 1
ATOM 709 O O . ARG A 1 93 ? -3.327 9.418 5.280 1.00 87.88 93 ARG A O 1
ATOM 716 N N . PRO A 1 94 ? -3.762 10.223 3.232 1.00 91.12 94 PRO A N 1
ATOM 717 C CA . PRO A 1 94 ? -5.195 9.915 3.300 1.00 91.12 94 PRO A CA 1
ATOM 718 C C . PRO A 1 94 ? -5.517 8.412 3.342 1.00 91.12 94 PRO A C 1
ATOM 720 O O . PRO A 1 94 ? -6.606 8.030 3.762 1.00 91.12 94 PRO A O 1
ATOM 723 N N . PHE A 1 95 ? -4.587 7.562 2.904 1.00 88.75 95 PHE A N 1
ATOM 724 C CA . PHE A 1 95 ? -4.763 6.112 2.774 1.00 88.75 95 PHE A CA 1
ATOM 725 C C . PHE A 1 95 ? -4.087 5.319 3.898 1.00 88.75 95 PHE A C 1
ATOM 727 O O . PHE A 1 95 ? -4.289 4.110 4.007 1.00 88.75 95 PHE A O 1
ATOM 734 N N . VAL A 1 96 ? -3.289 5.982 4.739 1.00 86.38 96 VAL A N 1
ATOM 735 C CA . VAL A 1 96 ? -2.536 5.351 5.825 1.00 86.38 96 VAL A CA 1
ATOM 736 C C . VAL A 1 96 ? -3.087 5.812 7.168 1.00 86.38 96 VAL A C 1
ATOM 738 O O . VAL A 1 96 ? -2.894 6.950 7.589 1.00 86.38 96 VAL A O 1
ATOM 741 N N . LEU A 1 97 ? -3.728 4.888 7.881 1.00 86.75 97 LEU A N 1
ATOM 742 C CA . LEU A 1 97 ? -4.131 5.086 9.269 1.00 86.75 97 LEU A CA 1
ATOM 743 C C . LEU A 1 97 ? -3.097 4.442 10.187 1.00 86.75 97 LEU A C 1
ATOM 745 O O . LEU A 1 97 ? -2.818 3.248 10.093 1.00 86.75 97 LEU A O 1
ATOM 749 N N . ARG A 1 98 ? -2.536 5.234 11.100 1.00 82.06 98 ARG A N 1
ATOM 750 C CA . ARG A 1 98 ? -1.559 4.760 12.076 1.00 82.06 98 ARG A CA 1
ATOM 751 C C . ARG A 1 98 ? -1.925 5.256 13.465 1.00 82.06 98 ARG A C 1
ATOM 753 O O . ARG A 1 98 ? -1.931 6.456 13.709 1.00 82.06 98 ARG A O 1
ATOM 760 N N . ARG A 1 99 ? -2.137 4.318 14.387 1.00 81.50 99 ARG A N 1
ATOM 761 C CA . ARG A 1 99 ? -2.233 4.603 15.821 1.00 81.50 99 ARG A CA 1
ATOM 762 C C . ARG A 1 99 ? -0.861 4.435 16.473 1.00 81.50 99 ARG A C 1
ATOM 764 O O . ARG A 1 99 ? -0.156 3.462 16.201 1.00 81.50 99 ARG A O 1
ATOM 771 N N . THR A 1 100 ? -0.463 5.372 17.324 1.00 78.38 100 THR A N 1
ATOM 772 C CA . THR A 1 100 ? 0.738 5.258 18.162 1.00 78.38 100 THR A CA 1
ATOM 773 C C . THR A 1 100 ? 0.338 4.801 19.563 1.00 78.38 100 THR A C 1
ATOM 775 O O . THR A 1 100 ? -0.737 5.121 20.047 1.00 78.38 100 THR A O 1
ATOM 778 N N . LYS A 1 101 ? 1.201 4.026 20.233 1.00 66.69 101 LYS A N 1
ATOM 779 C CA . LYS A 1 101 ? 0.932 3.501 21.589 1.00 66.69 101 LYS A CA 1
ATOM 780 C C . LYS A 1 101 ? 0.907 4.597 22.669 1.00 66.69 101 LYS A C 1
ATOM 782 O O . LYS A 1 101 ? 0.567 4.322 23.810 1.00 66.69 101 LYS A O 1
ATOM 787 N N . SER A 1 102 ? 1.322 5.805 22.301 1.00 68.06 102 SER A N 1
ATOM 788 C CA . SER A 1 102 ? 1.360 6.983 23.162 1.00 68.06 102 SER A CA 1
ATOM 789 C C . SER A 1 102 ? -0.013 7.646 23.349 1.00 68.06 102 SER A C 1
ATOM 791 O O . SER A 1 102 ? -0.080 8.606 24.109 1.00 68.06 102 SER A O 1
ATOM 793 N N . GLU A 1 103 ? -1.066 7.148 22.679 1.00 42.88 103 GLU A N 1
ATOM 794 C CA . GLU A 1 103 ? -2.472 7.580 22.803 1.00 42.88 103 GLU A CA 1
ATOM 795 C C . GLU A 1 103 ? -3.465 6.395 22.851 1.00 42.88 103 GLU A C 1
ATOM 797 O O . GLU A 1 103 ? -3.461 5.493 21.968 1.00 42.88 103 GLU A O 1
#

Secondary structure (DSSP, 8-state):
-BSSGGGTT-TTSHHHHHHHTS--S---B--SSSS-SSHHHHHHHHHHHSTTSS--HHHHHHHHTTS--S-----SS-----HHHHHHHHHHGGG-----TT-

pLDDT: mean 75.29, std 15.1, range [37.97, 91.38]

Sequence (103 aa):
VADEAQNIKTAHAVWAQRLRSLNSHARFALTGTPVSNTLEDLWALLDWTTPGLLGDLNSFRATYQSAPHAAGPRSGKTRTTTQPAIALEDLIRPFVLRRTKSE